Protein AF-A0A355A1X5-F1 (afdb_monomer_lite)

Structure (mmCIF, N/CA/C/O backbone):
data_AF-A0A355A1X5-F1
#
_entry.id   AF-A0A355A1X5-F1
#
loop_
_atom_site.group_PDB
_atom_site.id
_atom_site.type_symbol
_atom_site.label_atom_id
_atom_site.label_alt_id
_atom_site.label_comp_id
_atom_site.label_asym_id
_atom_site.label_entity_id
_atom_site.label_seq_id
_atom_site.pdbx_PDB_ins_code
_atom_site.Cartn_x
_atom_site.Cartn_y
_atom_site.Cartn_z
_atom_site.occupancy
_atom_site.B_iso_or_equiv
_atom_site.auth_seq_id
_atom_site.auth_comp_id
_atom_site.auth_asym_id
_atom_site.auth_atom_id
_atom_site.pdbx_PDB_model_num
ATOM 1 N N . MET A 1 1 ? 1.758 0.709 15.266 1.00 89.19 1 MET A N 1
ATOM 2 C CA . MET A 1 1 ? 2.453 0.679 13.965 1.00 89.19 1 MET A CA 1
ATOM 3 C C . MET A 1 1 ? 2.179 -0.648 13.275 1.00 89.19 1 MET A C 1
ATOM 5 O O . MET A 1 1 ? 1.952 -1.630 13.977 1.00 89.19 1 MET A O 1
ATOM 9 N N . VAL A 1 2 ? 2.170 -0.674 11.943 1.00 93.25 2 VAL A N 1
ATOM 10 C CA . VAL A 1 2 ? 2.176 -1.897 11.118 1.00 93.25 2 VAL A CA 1
ATOM 11 C C . VAL A 1 2 ? 3.196 -1.758 9.993 1.00 93.25 2 VAL A C 1
ATOM 13 O O . VAL A 1 2 ? 3.409 -0.643 9.511 1.00 93.25 2 VAL A O 1
ATOM 16 N N . LYS A 1 3 ? 3.795 -2.874 9.568 1.00 94.56 3 LYS A N 1
ATOM 17 C CA . LYS A 1 3 ? 4.742 -2.937 8.450 1.00 94.56 3 LYS A CA 1
ATOM 18 C C . LYS A 1 3 ? 4.285 -4.007 7.457 1.00 94.56 3 LYS A C 1
ATOM 20 O O . LYS A 1 3 ? 3.991 -5.133 7.847 1.00 94.56 3 LYS A O 1
ATOM 25 N N . VAL A 1 4 ? 4.182 -3.678 6.175 1.00 92.75 4 VAL A N 1
ATOM 26 C CA . VAL A 1 4 ? 3.731 -4.627 5.141 1.00 92.75 4 VAL A CA 1
ATOM 27 C C . VAL A 1 4 ? 4.667 -4.611 3.943 1.00 92.75 4 VAL A C 1
ATOM 29 O O . VAL A 1 4 ? 5.249 -3.575 3.628 1.00 92.75 4 VAL A O 1
ATOM 32 N N . MET A 1 5 ? 4.803 -5.759 3.281 1.00 90.69 5 MET A N 1
ATOM 33 C CA . MET A 1 5 ? 5.605 -5.920 2.067 1.00 90.69 5 MET A CA 1
ATOM 34 C C . MET A 1 5 ? 4.681 -6.118 0.866 1.00 90.69 5 MET A C 1
ATOM 36 O O . MET A 1 5 ? 3.923 -7.084 0.842 1.00 90.69 5 MET A O 1
ATOM 40 N N . ALA A 1 6 ? 4.748 -5.231 -0.124 1.00 89.50 6 ALA A N 1
ATOM 41 C CA . ALA A 1 6 ? 3.945 -5.287 -1.342 1.00 89.50 6 ALA A CA 1
ATOM 42 C C . ALA A 1 6 ? 4.829 -5.669 -2.546 1.00 89.50 6 ALA A C 1
ATOM 44 O O . ALA A 1 6 ? 5.783 -4.946 -2.852 1.00 89.50 6 ALA A O 1
ATOM 45 N N . PRO A 1 7 ? 4.559 -6.797 -3.228 1.00 86.56 7 PRO A N 1
ATOM 46 C CA . PRO A 1 7 ? 5.441 -7.312 -4.272 1.00 86.56 7 PRO A CA 1
ATOM 47 C C . PRO A 1 7 ? 5.399 -6.459 -5.544 1.00 86.56 7 PRO A C 1
ATOM 49 O O . PRO A 1 7 ? 4.402 -5.793 -5.837 1.00 86.56 7 PRO A O 1
ATOM 52 N N . ALA A 1 8 ? 6.475 -6.524 -6.327 1.00 84.88 8 ALA A N 1
ATOM 53 C CA . ALA A 1 8 ? 6.452 -6.120 -7.727 1.00 84.88 8 ALA A CA 1
ATOM 54 C C . ALA A 1 8 ? 5.501 -7.015 -8.522 1.00 84.88 8 ALA A C 1
ATOM 56 O O . ALA A 1 8 ? 5.329 -8.196 -8.221 1.00 84.88 8 ALA A O 1
ATOM 57 N N . THR A 1 9 ? 4.891 -6.457 -9.561 1.00 77.00 9 THR A N 1
ATOM 58 C CA . THR A 1 9 ? 3.999 -7.208 -10.452 1.00 77.00 9 THR A CA 1
ATOM 59 C C . THR A 1 9 ? 4.274 -6.835 -11.886 1.00 77.00 9 THR A C 1
ATOM 61 O O . THR A 1 9 ? 4.761 -5.748 -12.153 1.00 77.00 9 THR A O 1
ATOM 64 N N . SER A 1 10 ? 3.996 -7.724 -12.831 1.00 70.88 10 SER A N 1
ATOM 65 C CA . SER A 1 10 ? 4.143 -7.361 -14.230 1.00 70.88 10 SER A CA 1
ATOM 66 C C . SER A 1 10 ? 2.980 -7.860 -15.058 1.00 70.88 10 SER A C 1
ATOM 68 O O . SER A 1 10 ? 2.741 -9.061 -15.173 1.00 70.88 10 SER A O 1
ATOM 70 N N . ALA A 1 11 ? 2.278 -6.907 -15.654 1.00 61.97 11 ALA A N 1
ATOM 71 C CA . ALA A 1 11 ? 1.344 -7.128 -16.735 1.00 61.97 11 ALA A CA 1
ATOM 72 C C . ALA A 1 11 ? 2.100 -7.004 -18.068 1.00 61.97 11 ALA A C 1
ATOM 74 O O . ALA A 1 11 ? 2.778 -6.005 -18.304 1.00 61.97 11 ALA A O 1
ATOM 75 N N . ASN A 1 12 ? 1.941 -7.986 -18.963 1.00 53.88 12 ASN A N 1
ATOM 76 C CA . ASN A 1 12 ? 2.454 -7.986 -20.347 1.00 53.88 12 ASN A CA 1
ATOM 77 C C . ASN A 1 12 ? 3.933 -8.359 -20.582 1.00 53.88 12 ASN A C 1
ATOM 79 O O . ASN A 1 12 ? 4.537 -7.893 -21.550 1.00 53.88 12 ASN A O 1
ATOM 83 N N . LEU A 1 13 ? 4.523 -9.257 -19.791 1.00 49.44 13 LEU A N 1
ATOM 84 C CA . LEU A 1 13 ? 5.762 -9.925 -20.214 1.00 49.44 13 LEU A CA 1
ATOM 85 C C . LEU A 1 13 ? 5.395 -11.059 -21.176 1.00 49.44 13 LEU A C 1
ATOM 87 O O . LEU A 1 13 ? 4.651 -11.956 -20.799 1.00 49.44 13 LEU A O 1
ATOM 91 N N . GLY A 1 14 ? 5.874 -10.989 -22.424 1.00 50.50 14 GLY A N 1
ATOM 92 C CA . GLY A 1 14 ? 5.672 -12.009 -23.464 1.00 50.50 14 GLY A CA 1
ATOM 93 C C . GLY A 1 14 ? 6.207 -13.413 -23.091 1.00 50.50 14 GLY A C 1
ATOM 94 O O . GLY A 1 14 ? 6.305 -13.756 -21.920 1.00 50.50 14 GLY A O 1
ATOM 95 N N . PRO A 1 15 ? 6.606 -14.273 -24.049 1.00 41.50 15 PRO A N 1
ATOM 96 C CA . PRO A 1 15 ? 6.838 -15.711 -23.808 1.00 41.50 15 PRO A CA 1
ATOM 97 C C . PRO A 1 15 ? 8.018 -16.085 -22.872 1.00 41.50 15 PRO A C 1
ATOM 99 O O . PRO A 1 15 ? 8.346 -17.260 -22.756 1.00 41.50 15 PRO A O 1
ATOM 102 N N . GLY A 1 16 ? 8.665 -15.126 -22.200 1.00 44.31 16 GLY A N 1
ATOM 103 C CA . GLY A 1 16 ? 9.791 -15.329 -21.270 1.00 44.31 16 GLY A CA 1
ATOM 104 C C . GLY A 1 16 ? 9.405 -15.441 -19.786 1.00 44.31 16 GLY A C 1
ATOM 105 O O . GLY A 1 16 ? 10.248 -15.200 -18.923 1.00 44.31 16 GLY A O 1
ATOM 106 N N . PHE A 1 17 ? 8.143 -15.760 -19.493 1.00 47.88 17 PHE A N 1
ATOM 107 C CA . PHE A 1 17 ? 7.514 -15.655 -18.170 1.00 47.88 17 PHE A CA 1
ATOM 108 C C . PHE A 1 17 ? 8.227 -16.448 -17.050 1.00 47.88 17 PHE A C 1
ATOM 110 O O . PHE A 1 17 ? 8.338 -15.954 -15.930 1.00 47.88 17 PHE A O 1
ATOM 117 N N . ASP A 1 18 ? 8.826 -17.603 -17.359 1.00 41.38 18 ASP A N 1
ATOM 118 C CA . ASP A 1 18 ? 9.488 -18.451 -16.349 1.00 41.38 18 ASP A CA 1
ATOM 119 C C . ASP A 1 18 ? 10.917 -18.015 -15.973 1.00 41.38 18 ASP A C 1
ATOM 121 O O . ASP A 1 18 ? 11.444 -18.458 -14.955 1.00 41.38 18 ASP A O 1
ATOM 125 N N . PHE A 1 19 ? 11.561 -17.125 -16.740 1.00 31.91 19 PHE A N 1
ATOM 126 C CA . PHE A 1 19 ? 12.941 -16.696 -16.452 1.00 31.91 19 PHE A CA 1
ATOM 127 C C . PHE A 1 19 ? 13.037 -15.426 -15.585 1.00 31.91 19 PHE A C 1
ATOM 129 O O . PHE A 1 19 ? 14.040 -15.243 -14.899 1.00 31.91 19 PHE A O 1
ATOM 136 N N . LEU A 1 20 ? 12.010 -14.562 -15.574 1.00 44.84 20 LEU A N 1
ATOM 137 C CA . LEU A 1 20 ? 11.963 -13.332 -14.756 1.00 44.84 20 LEU A CA 1
ATOM 138 C C . LEU A 1 20 ? 11.182 -13.504 -13.443 1.00 44.84 20 LEU A C 1
ATOM 140 O O . LEU A 1 20 ? 11.490 -12.820 -12.468 1.00 44.84 20 LEU A O 1
ATOM 144 N N . GLY A 1 21 ? 10.233 -14.448 -13.379 1.00 43.50 21 GLY A N 1
ATOM 145 C CA . GLY A 1 21 ? 9.490 -14.775 -12.152 1.00 43.50 21 GLY A CA 1
ATOM 146 C C . GLY A 1 21 ? 10.349 -15.387 -11.035 1.00 43.50 21 GLY A C 1
ATOM 147 O O . GLY A 1 21 ? 9.944 -15.384 -9.879 1.00 43.50 21 GLY A O 1
ATOM 148 N N . LEU A 1 22 ? 11.554 -15.863 -11.367 1.00 41.56 22 LEU A N 1
ATOM 149 C CA . LEU A 1 22 ? 12.531 -16.421 -10.427 1.00 41.56 22 LEU A CA 1
ATOM 150 C C . LEU A 1 22 ? 13.537 -15.374 -9.897 1.00 41.56 22 LEU A C 1
ATOM 152 O O . LEU A 1 22 ? 14.329 -15.687 -9.013 1.00 41.56 22 LEU A O 1
ATOM 156 N N . ALA A 1 23 ? 13.554 -14.153 -10.453 1.00 42.03 23 ALA A N 1
ATOM 157 C CA . ALA A 1 23 ? 14.638 -13.188 -10.242 1.00 42.03 23 ALA A CA 1
ATOM 158 C C . ALA A 1 23 ? 14.340 -12.060 -9.238 1.00 42.03 23 ALA A C 1
ATOM 160 O O . ALA A 1 23 ? 15.246 -11.281 -8.956 1.00 42.03 23 ALA A O 1
ATOM 161 N N . LEU A 1 24 ? 13.124 -11.912 -8.702 1.00 52.28 24 LEU A N 1
ATOM 162 C CA . LEU A 1 24 ? 12.772 -10.722 -7.918 1.00 52.28 24 LEU A CA 1
ATOM 163 C C . LEU A 1 24 ? 11.818 -11.050 -6.759 1.00 52.28 24 LEU A C 1
ATOM 165 O O . LEU A 1 24 ? 10.621 -10.790 -6.836 1.00 52.28 24 LEU A O 1
ATOM 169 N N . GLU A 1 25 ? 12.361 -11.515 -5.634 1.00 66.94 25 GLU A N 1
ATOM 170 C CA . GLU A 1 25 ? 11.793 -11.255 -4.297 1.00 66.94 25 GLU A CA 1
ATOM 171 C C . GLU A 1 25 ? 11.844 -9.734 -4.002 1.00 66.94 25 GLU A C 1
ATOM 173 O O . GLU A 1 25 ? 12.483 -9.275 -3.057 1.00 66.94 25 GLU A O 1
ATOM 178 N N . LEU A 1 26 ? 11.240 -8.922 -4.876 1.00 80.56 26 LEU A N 1
ATOM 179 C CA . LEU A 1 26 ? 11.310 -7.467 -4.860 1.00 80.56 26 LEU A CA 1
ATOM 180 C C . LEU A 1 26 ? 10.004 -6.907 -4.316 1.00 80.56 26 LEU A C 1
ATOM 182 O O . LEU A 1 26 ? 8.935 -7.095 -4.899 1.00 80.56 26 LEU A O 1
ATOM 186 N N . PHE A 1 27 ? 10.111 -6.193 -3.204 1.00 86.50 27 PHE A N 1
ATOM 187 C CA . PHE A 1 27 ? 8.972 -5.651 -2.486 1.00 86.50 27 PHE A CA 1
ATOM 188 C C . PHE A 1 27 ? 9.197 -4.174 -2.209 1.00 86.50 27 PHE A C 1
ATOM 190 O O . PHE A 1 27 ? 10.292 -3.777 -1.816 1.00 86.50 27 PHE A O 1
ATOM 197 N N . ASN A 1 28 ? 8.143 -3.378 -2.340 1.00 90.88 28 ASN A N 1
ATOM 198 C CA . ASN A 1 28 ? 8.085 -2.127 -1.604 1.00 90.88 28 ASN A CA 1
ATOM 199 C C . ASN A 1 28 ? 7.609 -2.429 -0.188 1.00 90.88 28 ASN A C 1
ATOM 201 O O . ASN A 1 28 ? 6.789 -3.324 0.038 1.00 90.88 28 ASN A O 1
ATOM 205 N N . ILE A 1 29 ? 8.112 -1.670 0.769 1.00 93.56 29 ILE A N 1
ATOM 206 C CA . ILE A 1 29 ? 7.746 -1.818 2.168 1.00 93.56 29 ILE A CA 1
ATOM 207 C C . ILE A 1 29 ? 7.004 -0.566 2.600 1.00 93.56 29 ILE A C 1
ATOM 209 O O . ILE A 1 29 ? 7.481 0.550 2.409 1.00 93.56 29 ILE A O 1
ATOM 213 N N . VAL A 1 30 ? 5.838 -0.762 3.211 1.00 95.25 30 VAL A N 1
ATOM 214 C CA . VAL A 1 30 ? 5.018 0.320 3.752 1.00 95.25 30 VAL A CA 1
ATOM 215 C C . VAL A 1 30 ? 4.927 0.150 5.258 1.00 95.25 30 VAL A C 1
ATOM 217 O O . VAL A 1 30 ? 4.366 -0.829 5.756 1.00 95.25 30 VAL A O 1
ATOM 220 N N . THR A 1 31 ? 5.456 1.124 5.990 1.00 96.81 31 THR A N 1
ATOM 221 C CA . THR A 1 31 ? 5.239 1.249 7.432 1.00 96.81 31 THR A CA 1
ATOM 222 C C . THR A 1 31 ? 4.214 2.342 7.683 1.00 96.81 31 THR A C 1
ATOM 224 O O . THR A 1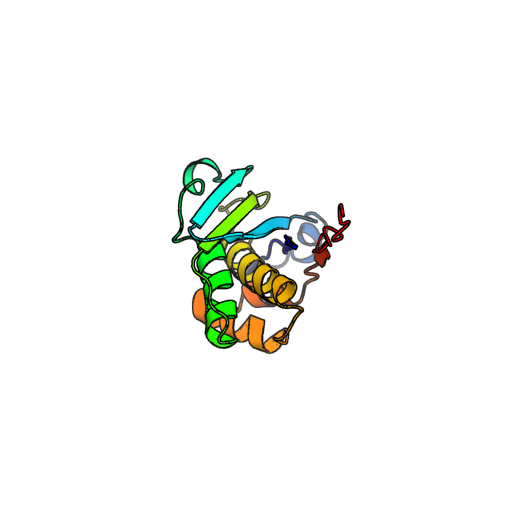 31 ? 4.363 3.451 7.176 1.00 96.81 31 THR A O 1
ATOM 227 N N . PHE A 1 32 ? 3.184 2.042 8.472 1.00 96.38 32 PHE A N 1
ATOM 228 C CA . PHE A 1 32 ? 2.083 2.961 8.745 1.00 96.38 32 PHE A CA 1
ATOM 229 C C . PHE A 1 32 ? 1.738 3.022 10.235 1.00 96.38 32 PHE A C 1
ATOM 231 O O . PHE A 1 32 ? 1.633 2.004 10.932 1.00 96.38 32 PHE A O 1
ATOM 238 N N . THR A 1 33 ? 1.518 4.243 10.718 1.00 96.25 33 THR A N 1
ATOM 239 C CA . THR A 1 33 ? 0.913 4.532 12.023 1.00 96.25 33 THR A CA 1
ATOM 240 C C . THR A 1 33 ? -0.028 5.732 11.882 1.00 96.25 33 THR A C 1
ATOM 242 O O . THR A 1 33 ? 0.416 6.751 11.356 1.00 96.25 33 THR A O 1
ATOM 245 N N . PRO A 1 34 ? -1.293 5.660 12.340 1.00 96.12 34 PRO A N 1
ATOM 246 C CA . PRO A 1 34 ? -2.182 6.821 12.336 1.00 96.12 34 PRO A CA 1
ATOM 247 C C . PRO A 1 34 ? -1.625 7.995 13.140 1.00 96.12 34 PRO A C 1
ATOM 249 O O . PRO A 1 34 ? -0.962 7.794 1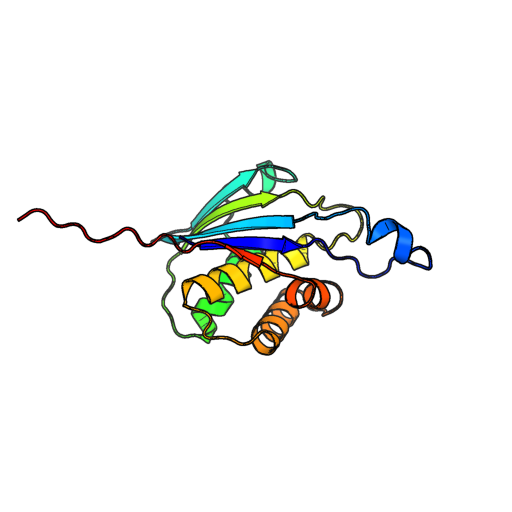4.160 1.00 96.12 34 PRO A O 1
ATOM 252 N N . ALA A 1 35 ? -1.930 9.204 12.684 1.00 96.06 35 ALA A N 1
ATOM 253 C CA . ALA A 1 35 ? -1.543 10.464 13.305 1.00 96.06 35 ALA A CA 1
ATOM 254 C C . ALA A 1 35 ? -2.593 11.549 12.997 1.00 96.06 35 ALA A C 1
ATOM 256 O O . ALA A 1 35 ? -3.573 11.290 12.295 1.00 96.06 35 ALA A O 1
ATOM 257 N N . ASP A 1 36 ? -2.383 12.759 13.515 1.00 94.31 36 ASP A N 1
ATOM 258 C CA . ASP A 1 36 ? -3.288 13.896 13.295 1.00 94.31 36 ASP A CA 1
ATOM 259 C C . ASP A 1 36 ? -3.078 14.608 11.946 1.00 94.31 36 ASP A C 1
ATOM 261 O O . ASP A 1 36 ? -3.938 15.376 11.527 1.00 94.31 36 ASP A O 1
ATOM 265 N N . ASP A 1 37 ? -1.967 14.336 11.255 1.00 94.19 37 ASP A N 1
ATOM 266 C CA . ASP A 1 37 ? -1.668 14.831 9.905 1.00 94.19 37 ASP A CA 1
ATOM 267 C C . ASP A 1 37 ? -0.772 13.826 9.154 1.00 94.19 37 ASP A C 1
ATOM 269 O O . ASP A 1 37 ? -0.253 12.862 9.732 1.00 94.19 37 ASP A O 1
ATOM 273 N N . TRP A 1 38 ? -0.596 14.027 7.851 1.00 95.94 38 TRP A N 1
ATOM 274 C CA . TRP A 1 38 ? 0.266 13.212 7.006 1.00 95.94 38 TRP A CA 1
ATOM 275 C C . TRP A 1 38 ? 1.735 13.601 7.147 1.00 95.94 38 TRP A C 1
ATOM 277 O O . TRP A 1 38 ? 2.136 14.732 6.886 1.00 95.94 38 TRP A O 1
ATOM 287 N N . THR A 1 39 ? 2.568 12.622 7.484 1.00 96.88 39 THR A N 1
ATOM 288 C CA . THR A 1 39 ? 4.025 12.728 7.387 1.00 96.88 39 THR A CA 1
ATOM 289 C C . THR A 1 39 ? 4.523 11.556 6.566 1.00 96.88 39 THR A C 1
ATOM 291 O O . THR A 1 39 ? 4.437 10.411 7.005 1.00 96.88 39 THR A O 1
ATOM 294 N N . VAL A 1 40 ? 5.043 11.839 5.374 1.00 97.00 40 VAL A N 1
ATOM 295 C CA . VAL A 1 40 ? 5.553 10.809 4.468 1.00 97.00 40 VAL A CA 1
ATOM 296 C C . VAL A 1 40 ? 7.060 10.931 4.328 1.00 97.00 40 VAL A C 1
ATOM 298 O O . VAL A 1 40 ? 7.581 11.985 3.962 1.00 97.00 40 VAL A O 1
ATOM 301 N N . THR A 1 41 ? 7.752 9.828 4.589 1.00 97.25 41 THR A N 1
ATOM 302 C CA . THR A 1 41 ? 9.184 9.659 4.334 1.00 97.25 41 THR A CA 1
ATOM 303 C C . THR A 1 41 ? 9.385 8.502 3.370 1.00 97.25 41 THR A C 1
ATOM 305 O O . THR A 1 41 ? 8.569 7.580 3.321 1.00 97.25 41 THR A O 1
ATOM 308 N N . ALA A 1 42 ? 10.454 8.557 2.587 1.00 96.00 42 ALA A N 1
ATOM 309 C CA . ALA A 1 42 ? 10.756 7.528 1.612 1.00 96.00 42 ALA A CA 1
ATOM 310 C C . ALA A 1 42 ? 12.266 7.325 1.485 1.00 96.00 42 ALA A C 1
ATOM 312 O O . ALA A 1 42 ? 13.036 8.275 1.639 1.00 96.00 42 ALA A O 1
ATOM 313 N N . GLU A 1 43 ? 12.660 6.102 1.160 1.00 95.56 43 GLU A N 1
ATOM 314 C CA . GLU A 1 43 ? 13.999 5.725 0.718 1.00 95.56 43 GLU A CA 1
ATOM 315 C C . GLU A 1 43 ? 13.921 4.786 -0.493 1.00 95.56 43 GLU A C 1
ATOM 317 O O . GLU A 1 43 ? 12.865 4.233 -0.812 1.00 95.56 43 GLU A O 1
ATOM 322 N N . GLY A 1 44 ? 15.038 4.636 -1.203 1.00 92.62 44 GLY A N 1
ATOM 323 C CA . GLY A 1 44 ? 15.089 3.874 -2.448 1.00 92.62 44 GLY A CA 1
ATOM 324 C C . GLY A 1 44 ? 14.576 4.665 -3.656 1.00 92.62 44 GLY A C 1
ATOM 325 O O . GLY A 1 44 ? 14.801 5.873 -3.770 1.00 92.62 44 GLY A O 1
ATOM 326 N N . TYR A 1 45 ? 13.937 3.979 -4.602 1.00 90.19 45 TYR A N 1
ATOM 327 C CA . TYR A 1 45 ? 13.543 4.567 -5.883 1.00 90.19 45 TYR A CA 1
ATOM 328 C C . TYR A 1 45 ? 12.480 5.664 -5.718 1.00 90.19 45 TYR A C 1
ATOM 330 O O . TYR A 1 45 ? 11.410 5.446 -5.147 1.00 90.19 45 TYR A O 1
ATOM 338 N N . GLY A 1 46 ? 12.778 6.847 -6.266 1.00 88.62 46 GLY A N 1
ATOM 339 C CA . GLY A 1 46 ? 11.868 7.994 -6.301 1.00 88.62 46 GLY A CA 1
ATOM 340 C C . GLY A 1 46 ? 11.682 8.707 -4.960 1.00 88.62 46 GLY A C 1
ATOM 341 O O . GLY A 1 46 ? 10.813 9.572 -4.858 1.00 88.62 46 GLY A O 1
ATOM 342 N N . ALA A 1 47 ? 12.474 8.376 -3.935 1.00 91.12 47 ALA A N 1
ATOM 343 C CA . ALA A 1 47 ? 12.331 8.901 -2.578 1.00 91.12 47 ALA A CA 1
ATOM 344 C C . ALA A 1 47 ? 12.239 10.436 -2.517 1.00 91.12 47 ALA A C 1
ATOM 346 O O . ALA A 1 47 ? 11.366 10.988 -1.842 1.00 91.12 47 ALA A O 1
ATOM 347 N N . GLU A 1 48 ? 13.079 11.128 -3.286 1.00 90.38 48 GLU A N 1
ATOM 348 C CA . GLU A 1 48 ? 13.136 12.589 -3.362 1.00 90.38 48 GLU A CA 1
ATOM 349 C C . GLU A 1 48 ? 11.850 13.230 -3.902 1.00 90.38 48 GLU A C 1
ATOM 351 O O . GLU A 1 48 ? 11.575 14.395 -3.621 1.00 90.38 48 GLU A O 1
ATOM 356 N N . LYS A 1 49 ? 11.047 12.473 -4.659 1.00 88.25 49 LYS A N 1
ATOM 357 C CA . LYS A 1 49 ? 9.771 12.929 -5.232 1.00 88.25 49 LYS A CA 1
ATOM 358 C C . LYS A 1 49 ? 8.566 12.572 -4.367 1.00 88.25 49 LYS A C 1
ATOM 360 O O . LYS A 1 49 ? 7.481 13.106 -4.599 1.00 88.25 49 LYS A O 1
ATOM 365 N N . LEU A 1 50 ? 8.733 11.639 -3.430 1.00 89.56 50 LEU A N 1
ATOM 366 C CA . LEU A 1 50 ? 7.658 11.096 -2.598 1.00 89.56 50 LEU A CA 1
ATOM 367 C C . LEU A 1 50 ? 7.639 11.721 -1.201 1.00 89.56 50 LEU A C 1
ATOM 369 O O . LEU A 1 50 ? 6.565 11.919 -0.634 1.00 89.56 50 LEU A O 1
ATOM 373 N N . ALA A 1 51 ? 8.809 12.044 -0.645 1.00 87.56 51 ALA A N 1
ATOM 374 C CA . ALA A 1 51 ? 8.915 12.609 0.695 1.00 87.56 51 ALA A CA 1
ATOM 375 C C . ALA A 1 51 ? 8.098 13.911 0.835 1.00 87.56 51 ALA A C 1
ATOM 377 O O . ALA A 1 51 ? 8.162 14.806 -0.007 1.00 87.56 51 ALA A O 1
ATOM 378 N N . GLY A 1 52 ? 7.315 14.009 1.913 1.00 86.94 52 GLY A N 1
ATOM 379 C CA . GLY A 1 52 ? 6.469 15.168 2.218 1.00 86.94 52 GLY A CA 1
ATOM 380 C C . GLY A 1 52 ? 5.165 15.277 1.416 1.00 86.94 52 GLY A C 1
ATOM 381 O O . GLY A 1 52 ? 4.395 16.209 1.649 1.00 86.94 52 GLY A O 1
ATOM 382 N N . ARG A 1 53 ? 4.875 14.346 0.498 1.00 89.50 53 ARG A N 1
ATOM 383 C CA . ARG A 1 53 ? 3.614 14.332 -0.257 1.00 89.50 53 ARG A CA 1
ATOM 384 C C . ARG A 1 53 ? 2.544 13.495 0.427 1.00 89.50 53 ARG A C 1
ATOM 386 O O . ARG A 1 53 ? 2.809 12.384 0.861 1.00 89.50 53 ARG A O 1
ATOM 393 N N . LYS A 1 54 ? 1.313 14.007 0.440 1.00 87.88 54 LYS A N 1
ATOM 394 C CA . LYS A 1 54 ? 0.133 13.323 1.002 1.00 87.88 54 LYS A CA 1
ATOM 395 C C . LYS A 1 54 ? -0.841 12.781 -0.044 1.00 87.88 54 LYS A C 1
ATOM 397 O O . LYS A 1 54 ? -1.725 12.007 0.280 1.00 87.88 54 LYS A O 1
ATOM 402 N N . ASP A 1 55 ? -0.676 13.169 -1.303 1.00 91.12 55 ASP A N 1
ATOM 403 C CA . ASP A 1 55 ? -1.523 12.778 -2.434 1.00 91.12 55 ASP A CA 1
ATOM 404 C C . ASP A 1 55 ? -1.065 11.468 -3.107 1.00 91.12 55 ASP A C 1
ATOM 406 O O . ASP A 1 55 ? -1.471 11.152 -4.226 1.00 91.12 55 ASP A O 1
ATOM 410 N N . LEU A 1 56 ? -0.209 10.697 -2.432 1.00 95.12 56 LEU A N 1
ATOM 411 C CA . LEU A 1 56 ? 0.340 9.445 -2.942 1.00 95.12 56 LEU A CA 1
ATOM 412 C C . LEU A 1 56 ? -0.703 8.324 -2.942 1.00 95.12 56 LEU A C 1
ATOM 414 O O . LEU A 1 56 ? -1.540 8.229 -2.047 1.00 95.12 56 LEU A O 1
ATOM 418 N N . LEU A 1 57 ? -0.579 7.400 -3.894 1.00 95.81 57 LEU A N 1
ATOM 419 C CA . LEU A 1 57 ? -1.460 6.235 -4.027 1.00 95.81 57 LEU A CA 1
ATOM 420 C C . LEU A 1 57 ? -1.509 5.352 -2.769 1.00 95.81 57 LEU A C 1
ATOM 422 O O . LEU A 1 57 ? -2.558 4.816 -2.425 1.00 95.81 57 LEU A O 1
ATOM 426 N N . VAL A 1 58 ? -0.393 5.248 -2.042 1.00 96.62 58 VAL A N 1
ATOM 427 C CA . VAL A 1 58 ? -0.343 4.554 -0.747 1.00 96.62 58 VAL A CA 1
ATOM 428 C C . VAL A 1 58 ? -1.228 5.235 0.305 1.00 96.62 58 VAL A C 1
ATOM 430 O O . VAL A 1 58 ? -1.953 4.551 1.024 1.00 96.62 58 VAL A O 1
ATOM 433 N N . CYS A 1 59 ? -1.236 6.572 0.362 1.00 97.12 59 CYS A N 1
ATOM 434 C CA . CYS A 1 59 ? -2.100 7.342 1.259 1.00 97.12 59 CYS A CA 1
ATOM 435 C C . CYS A 1 59 ? -3.569 7.171 0.862 1.00 97.12 59 CYS A C 1
ATOM 437 O O . CYS A 1 59 ? -4.392 6.876 1.723 1.00 97.12 59 CYS A O 1
ATOM 439 N N . GLN A 1 60 ? -3.877 7.228 -0.437 1.00 97.31 60 GLN A N 1
ATOM 440 C CA . GLN A 1 60 ? -5.233 6.991 -0.948 1.00 97.31 60 GLN A CA 1
ATOM 441 C C . GLN A 1 60 ? -5.746 5.586 -0.592 1.00 97.31 60 GLN A C 1
ATOM 443 O O . GLN A 1 60 ? -6.885 5.436 -0.153 1.00 97.31 60 GLN A O 1
ATOM 448 N N . GLY A 1 61 ? -4.905 4.551 -0.715 1.00 97.38 61 GLY A N 1
ATOM 449 C CA . GLY A 1 61 ? -5.242 3.192 -0.284 1.00 97.38 61 GLY A CA 1
ATOM 450 C C . GLY A 1 61 ? -5.535 3.108 1.219 1.00 97.38 61 GLY A C 1
ATOM 451 O O . GLY A 1 61 ? -6.521 2.493 1.629 1.00 97.38 61 GLY A O 1
ATOM 452 N N . ILE A 1 62 ? -4.730 3.778 2.049 1.00 97.81 62 ILE A N 1
ATOM 453 C CA . ILE A 1 62 ? -4.969 3.847 3.498 1.00 97.81 62 ILE A CA 1
ATOM 454 C C . ILE A 1 62 ? -6.316 4.525 3.787 1.00 97.81 62 ILE A C 1
ATOM 456 O O . ILE A 1 62 ? -7.164 3.948 4.472 1.00 97.81 62 ILE A O 1
ATOM 460 N N . GLU A 1 63 ? -6.538 5.719 3.237 1.00 97.75 63 GLU A N 1
ATOM 461 C CA . GLU A 1 63 ? -7.771 6.496 3.418 1.00 97.75 63 GLU A CA 1
ATOM 462 C C . GLU A 1 63 ? -9.005 5.709 2.979 1.00 97.75 63 GLU A C 1
ATOM 464 O O . GLU A 1 63 ? -10.019 5.700 3.683 1.00 97.75 63 GLU A O 1
ATOM 469 N N . LYS A 1 64 ? -8.910 4.986 1.858 1.00 98.00 64 LYS A N 1
ATOM 470 C CA . LYS A 1 64 ? -10.015 4.189 1.324 1.00 98.00 64 LYS A CA 1
ATOM 471 C C . LYS A 1 64 ? -10.473 3.119 2.313 1.00 98.00 64 LYS A C 1
ATOM 473 O O . LYS A 1 64 ? -11.676 2.982 2.529 1.00 98.00 64 LYS A O 1
ATOM 478 N N . VAL A 1 65 ? -9.551 2.400 2.959 1.00 98.12 65 VAL A N 1
ATOM 479 C CA . VAL A 1 65 ? -9.907 1.373 3.957 1.00 98.12 65 VAL A CA 1
ATOM 480 C C . VAL A 1 65 ? -10.554 1.988 5.198 1.00 98.12 65 VAL A C 1
ATOM 482 O O . VAL A 1 65 ? -11.566 1.472 5.679 1.00 98.12 65 VAL A O 1
ATOM 485 N N . PHE A 1 66 ? -10.016 3.094 5.716 1.00 98.00 66 PHE A N 1
ATOM 486 C CA . PHE A 1 66 ? -10.626 3.786 6.858 1.00 98.00 66 PHE A CA 1
ATOM 487 C C . PHE A 1 66 ? -12.030 4.305 6.518 1.00 98.00 66 PHE A C 1
ATOM 489 O O . PHE A 1 66 ? -12.966 4.102 7.294 1.00 98.00 66 PHE A O 1
ATOM 496 N N . SER A 1 67 ? -12.203 4.861 5.316 1.00 97.69 67 SER A N 1
ATOM 497 C CA . SER A 1 67 ? -13.491 5.332 4.807 1.00 97.69 67 SER A CA 1
ATOM 498 C C . SER A 1 67 ? -14.540 4.214 4.745 1.00 97.69 67 SER A C 1
ATOM 500 O O . SER A 1 67 ? -15.598 4.338 5.364 1.00 97.69 67 SER A O 1
ATOM 502 N N . VAL A 1 68 ? -14.250 3.086 4.081 1.00 97.94 68 VAL A N 1
ATOM 503 C CA . VAL A 1 68 ? -15.238 1.995 3.918 1.00 97.94 68 VAL A CA 1
ATOM 504 C C . VAL A 1 68 ? -15.527 1.234 5.213 1.00 97.94 68 VAL A C 1
ATOM 506 O O . VAL A 1 68 ? -16.580 0.615 5.341 1.00 97.94 68 VAL A O 1
ATOM 509 N N . THR A 1 69 ? -14.617 1.283 6.189 1.00 97.62 69 THR A N 1
ATOM 510 C CA . THR A 1 69 ? -14.828 0.691 7.521 1.00 97.62 69 THR A CA 1
ATOM 511 C C . THR A 1 69 ? -15.485 1.659 8.510 1.00 97.62 69 THR A C 1
ATOM 513 O O . THR A 1 69 ? -15.749 1.271 9.651 1.00 97.62 69 THR A O 1
ATOM 516 N N . GLY A 1 70 ? -15.752 2.906 8.102 1.00 96.81 70 GLY A N 1
ATOM 517 C CA . GLY A 1 70 ? -16.344 3.939 8.955 1.00 96.81 70 GLY A CA 1
ATOM 518 C C . GLY A 1 70 ? -15.453 4.342 10.134 1.00 96.81 70 GLY A C 1
ATOM 519 O O . GLY A 1 70 ? -15.959 4.785 11.167 1.00 96.81 70 GLY A O 1
ATOM 520 N N . ARG A 1 71 ? -14.134 4.144 10.025 1.00 95.12 71 ARG A N 1
ATOM 521 C CA . ARG A 1 71 ? -13.163 4.497 11.067 1.00 95.12 71 ARG A CA 1
ATOM 522 C C . ARG A 1 71 ? -12.577 5.882 10.775 1.00 95.12 71 ARG A C 1
ATOM 524 O O . ARG A 1 71 ? -12.225 6.149 9.629 1.00 95.12 71 ARG A O 1
ATOM 531 N N . PRO A 1 72 ? -12.448 6.763 11.782 1.00 94.81 72 PRO A N 1
ATOM 532 C CA . PRO A 1 72 ? -11.861 8.079 11.568 1.00 94.81 72 PRO A CA 1
ATOM 533 C C . PRO A 1 72 ? -10.365 7.964 11.253 1.00 94.81 72 PRO A C 1
ATOM 535 O O . PRO A 1 72 ? -9.666 7.132 11.836 1.00 94.81 72 PRO A O 1
ATOM 538 N N . LEU A 1 73 ? -9.883 8.827 10.362 1.00 96.38 73 LEU A N 1
ATOM 539 C CA . LEU A 1 73 ? -8.470 8.997 10.038 1.00 96.38 73 LEU A CA 1
ATOM 540 C C . LEU A 1 73 ? -8.220 10.473 9.719 1.00 96.38 73 LEU A C 1
ATOM 542 O O . LEU A 1 73 ? -8.831 11.005 8.797 1.00 96.38 73 LEU A O 1
ATOM 546 N N . ASN A 1 74 ? -7.335 11.115 10.480 1.00 94.38 74 ASN A N 1
ATOM 547 C CA . ASN A 1 74 ? -6.917 12.499 10.233 1.00 94.38 74 ASN A CA 1
ATOM 548 C C . ASN A 1 74 ? -5.651 12.554 9.362 1.00 94.38 74 ASN A C 1
ATOM 550 O O . ASN A 1 74 ? -5.492 13.452 8.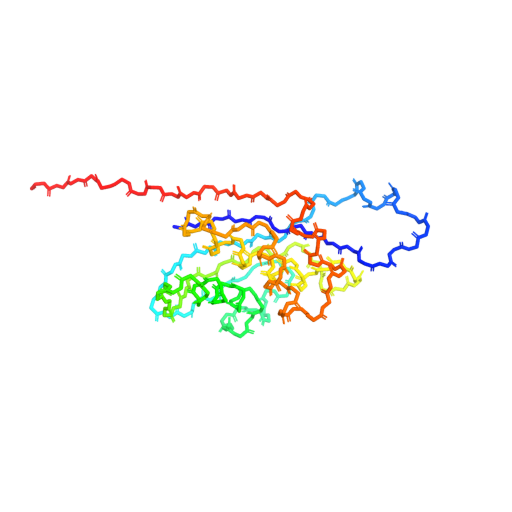542 1.00 94.38 74 ASN A O 1
ATOM 554 N N . GLY A 1 75 ? -4.776 11.560 9.512 1.00 94.81 75 GLY A N 1
ATOM 555 C CA . GLY A 1 75 ? -3.565 11.389 8.729 1.00 94.81 75 GLY A CA 1
ATOM 556 C C . GLY A 1 75 ? -2.752 10.197 9.225 1.00 94.81 75 GLY A C 1
ATOM 557 O O . GLY A 1 75 ? -3.246 9.317 9.941 1.00 94.81 75 GLY A O 1
ATOM 558 N N . GLY A 1 76 ? -1.479 10.162 8.853 1.00 96.19 76 GLY A N 1
ATOM 559 C CA . GLY A 1 76 ? -0.593 9.073 9.221 1.00 96.19 76 GLY A CA 1
ATOM 560 C C . GLY A 1 76 ? 0.875 9.376 8.999 1.00 96.19 76 GLY A C 1
ATOM 561 O O . GLY A 1 76 ? 1.255 10.088 8.070 1.00 96.19 76 GLY A O 1
ATOM 562 N N . VAL A 1 77 ? 1.705 8.760 9.835 1.00 97.38 77 VAL A N 1
ATOM 563 C CA . VAL A 1 77 ? 3.135 8.626 9.576 1.00 97.38 77 VAL A CA 1
ATOM 564 C C . VAL A 1 77 ? 3.327 7.421 8.665 1.00 97.38 77 VAL A C 1
ATOM 566 O O . VAL A 1 77 ? 3.045 6.284 9.064 1.00 97.38 77 VAL A O 1
ATOM 569 N N . VAL A 1 78 ? 3.787 7.682 7.444 1.00 97.62 78 VAL A N 1
ATOM 570 C CA . VAL A 1 78 ? 4.090 6.674 6.428 1.00 97.62 78 VAL A CA 1
ATOM 571 C C . VAL A 1 78 ? 5.580 6.706 6.124 1.00 97.62 78 VAL A C 1
ATOM 573 O O . VAL A 1 78 ? 6.148 7.757 5.819 1.00 97.62 78 VAL A O 1
ATOM 576 N N . HIS A 1 79 ? 6.210 5.541 6.191 1.00 97.38 79 HIS A N 1
ATOM 577 C CA . HIS A 1 79 ? 7.572 5.345 5.713 1.00 97.38 79 HIS A CA 1
ATOM 578 C C . HIS A 1 79 ? 7.570 4.310 4.591 1.00 97.38 79 HIS A C 1
ATOM 580 O O . HIS A 1 79 ? 7.005 3.224 4.756 1.00 97.38 79 HIS A O 1
ATOM 586 N N . LEU A 1 80 ? 8.159 4.685 3.457 1.00 96.31 80 LEU A N 1
ATOM 587 C CA . LEU A 1 80 ? 8.232 3.884 2.240 1.00 96.31 80 LEU A CA 1
ATOM 588 C C . LEU A 1 80 ? 9.676 3.451 1.987 1.00 96.31 80 LEU A C 1
ATOM 590 O O . LEU A 1 80 ? 10.538 4.302 1.784 1.00 96.31 80 LEU A O 1
ATOM 594 N N . GLU A 1 81 ? 9.926 2.148 1.935 1.00 94.88 81 GLU A N 1
ATOM 595 C CA . GLU A 1 81 ? 11.191 1.605 1.424 1.00 94.88 81 GLU A CA 1
ATOM 596 C C . GLU A 1 81 ? 10.897 1.066 0.017 1.00 94.88 81 GLU A C 1
ATOM 598 O O . GLU A 1 81 ? 10.304 -0.007 -0.141 1.00 94.88 81 GLU A O 1
ATOM 603 N N . ASN A 1 82 ? 11.221 1.850 -1.016 1.00 91.56 82 ASN A N 1
ATOM 604 C CA . ASN A 1 82 ? 10.859 1.540 -2.398 1.00 91.56 82 ASN A CA 1
ATOM 605 C C . ASN A 1 82 ? 12.006 0.849 -3.131 1.00 91.56 82 ASN A C 1
ATOM 607 O O . ASN A 1 82 ? 12.966 1.487 -3.569 1.00 91.56 82 ASN A O 1
ATOM 611 N N . LEU A 1 83 ? 11.878 -0.460 -3.323 1.00 87.75 83 LEU A N 1
ATOM 612 C CA . LEU A 1 83 ? 12.855 -1.259 -4.059 1.00 87.75 83 LEU A CA 1
ATOM 613 C C . LEU A 1 83 ? 12.445 -1.479 -5.522 1.00 87.75 83 LEU A C 1
ATOM 615 O O . LEU A 1 83 ? 13.282 -1.861 -6.335 1.00 87.75 83 LEU A O 1
ATOM 619 N N . ILE A 1 84 ? 11.187 -1.205 -5.878 1.00 86.12 84 ILE A N 1
ATOM 620 C CA . ILE A 1 84 ? 10.643 -1.407 -7.225 1.00 86.12 84 ILE A CA 1
ATOM 621 C C . ILE A 1 84 ? 10.848 -0.144 -8.078 1.00 86.12 84 ILE A C 1
ATOM 623 O O . ILE A 1 84 ? 10.261 0.897 -7.767 1.00 86.12 84 ILE A O 1
ATOM 627 N N . PRO A 1 85 ? 11.617 -0.208 -9.183 1.00 82.44 85 PRO A N 1
ATOM 628 C CA . PRO A 1 85 ? 11.760 0.919 -10.099 1.00 82.44 85 PRO A CA 1
ATOM 629 C C . PRO A 1 85 ? 10.419 1.325 -10.730 1.00 82.44 85 PRO A C 1
ATOM 631 O O . PRO A 1 85 ? 9.607 0.477 -11.096 1.00 82.44 85 PRO A O 1
ATOM 634 N N . GLU A 1 86 ? 10.207 2.627 -10.943 1.00 72.88 86 GLU A N 1
ATOM 635 C CA . GLU A 1 86 ? 9.012 3.142 -11.644 1.00 72.88 86 GLU A CA 1
ATOM 636 C C . GLU A 1 86 ? 8.998 2.801 -13.149 1.00 72.88 86 GLU A C 1
ATOM 638 O O . GLU A 1 86 ? 7.969 2.904 -13.815 1.00 72.88 86 GLU A O 1
ATOM 643 N N . VAL A 1 87 ? 10.135 2.376 -13.700 1.00 66.69 87 VAL A N 1
ATOM 644 C CA . VAL A 1 87 ? 10.310 2.049 -15.119 1.00 66.69 87 VAL A CA 1
ATOM 645 C C . VAL A 1 87 ? 10.117 0.554 -15.385 1.00 66.69 87 VAL A C 1
ATOM 647 O O . VAL A 1 87 ? 10.646 -0.287 -14.667 1.00 66.69 87 VAL A O 1
ATOM 650 N N . GLY A 1 88 ? 9.415 0.222 -16.475 1.00 62.22 88 GLY A N 1
ATOM 651 C CA . GLY A 1 88 ? 9.432 -1.131 -17.051 1.00 62.22 88 GLY A CA 1
ATOM 652 C C . GLY A 1 88 ? 8.240 -2.037 -16.733 1.00 62.22 88 GLY A C 1
AT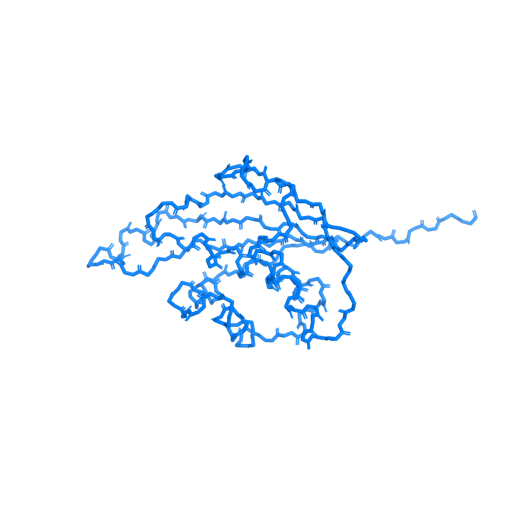OM 653 O O . GLY A 1 88 ? 8.377 -3.248 -16.845 1.00 62.22 88 GLY A O 1
ATOM 654 N N . GLY A 1 89 ? 7.078 -1.494 -16.350 1.00 72.88 89 GLY A N 1
ATOM 655 C CA . GLY A 1 89 ? 5.872 -2.317 -16.162 1.00 72.88 89 GLY A CA 1
ATOM 656 C C . GLY A 1 89 ? 5.966 -3.290 -14.981 1.00 72.88 89 GLY A C 1
ATOM 657 O O . GLY A 1 89 ? 5.318 -4.330 -15.005 1.00 72.88 89 GLY A O 1
ATOM 658 N N . LEU A 1 90 ? 6.772 -2.948 -13.965 1.00 74.75 90 LEU A N 1
ATOM 659 C CA . LEU A 1 90 ? 6.974 -3.715 -12.725 1.00 74.75 90 LEU A CA 1
ATOM 660 C C . LEU A 1 90 ? 5.955 -3.375 -11.618 1.00 74.75 90 LEU A C 1
ATOM 662 O O . LEU A 1 90 ? 6.137 -3.733 -10.453 1.00 74.75 90 LEU A O 1
ATOM 666 N N . GLY A 1 91 ? 4.863 -2.694 -11.980 1.00 84.75 91 GLY A N 1
ATOM 667 C CA . GLY A 1 91 ? 3.698 -2.554 -11.109 1.00 84.75 91 GLY A CA 1
ATOM 668 C C . GLY A 1 91 ? 3.952 -1.757 -9.827 1.00 84.75 91 GLY A C 1
ATOM 669 O O . GLY A 1 91 ? 3.293 -2.014 -8.826 1.00 84.75 91 GLY A O 1
ATOM 670 N N . SER A 1 92 ? 4.881 -0.791 -9.837 1.00 88.38 92 SER A N 1
ATOM 671 C CA . SER A 1 92 ? 5.188 0.046 -8.661 1.00 88.38 92 SER A CA 1
ATOM 672 C C . SER A 1 92 ? 3.952 0.809 -8.142 1.00 88.38 92 SER A C 1
ATOM 674 O O . SER A 1 92 ? 3.714 0.848 -6.936 1.00 88.38 92 SER A O 1
ATOM 676 N N . SER A 1 93 ? 3.096 1.308 -9.049 1.00 91.25 93 SER A N 1
ATOM 677 C CA . SER A 1 93 ? 1.787 1.911 -8.721 1.00 91.25 93 SER A CA 1
ATOM 678 C C . SER A 1 93 ? 0.883 0.938 -7.961 1.00 91.25 93 SER A C 1
ATOM 680 O O . SER A 1 93 ? 0.487 1.197 -6.824 1.00 91.25 93 SER A O 1
ATOM 682 N N . ALA A 1 94 ? 0.638 -0.234 -8.552 1.00 90.75 94 ALA A N 1
ATOM 683 C CA . ALA A 1 94 ? -0.163 -1.286 -7.943 1.00 90.75 94 ALA A CA 1
ATOM 684 C C . ALA A 1 94 ? 0.400 -1.735 -6.585 1.00 90.75 94 ALA A C 1
ATOM 686 O O . ALA A 1 94 ? -0.362 -1.907 -5.635 1.00 90.75 94 ALA A O 1
ATOM 687 N N . SER A 1 95 ? 1.726 -1.858 -6.461 1.00 91.62 95 SER A N 1
ATOM 688 C CA . SER A 1 95 ? 2.405 -2.164 -5.198 1.00 91.62 95 SER A CA 1
ATOM 689 C C . SER A 1 95 ? 2.147 -1.085 -4.136 1.00 91.62 95 SER A C 1
ATOM 691 O O . SER A 1 95 ? 1.811 -1.415 -2.999 1.00 91.62 95 SER A O 1
ATOM 693 N N . ALA A 1 96 ? 2.190 0.203 -4.498 1.00 94.25 96 ALA A N 1
ATOM 694 C CA . ALA A 1 96 ? 1.882 1.301 -3.579 1.00 94.25 96 ALA A CA 1
ATOM 695 C C . ALA A 1 96 ? 0.412 1.299 -3.116 1.00 94.25 96 ALA A C 1
ATOM 697 O O . ALA A 1 96 ? 0.152 1.409 -1.914 1.00 94.25 96 ALA A O 1
ATOM 698 N N . ILE A 1 97 ? -0.545 1.134 -4.040 1.00 95.62 97 ILE A N 1
ATOM 699 C CA . ILE A 1 97 ? -1.984 1.059 -3.722 1.00 95.62 97 ILE A CA 1
ATOM 700 C C . ILE A 1 97 ? -2.249 -0.104 -2.769 1.00 95.62 97 ILE A C 1
ATOM 702 O O . ILE A 1 97 ? -2.836 0.069 -1.698 1.00 95.62 97 ILE A O 1
ATOM 706 N N . VAL A 1 98 ? -1.792 -1.296 -3.150 1.00 94.56 98 VAL A N 1
ATOM 707 C CA . VAL A 1 98 ? -2.028 -2.521 -2.388 1.00 94.56 98 VAL A CA 1
ATOM 708 C C . VAL A 1 98 ? -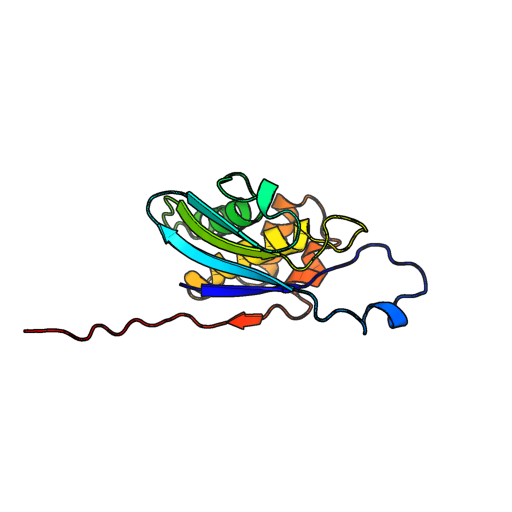1.313 -2.468 -1.036 1.00 94.56 98 VAL A C 1
ATOM 710 O O . VAL A 1 98 ? -1.900 -2.859 -0.026 1.00 94.56 98 VAL A O 1
ATOM 713 N N . GLY A 1 99 ? -0.099 -1.916 -0.980 1.00 94.62 99 GLY A N 1
ATOM 714 C CA . GLY A 1 99 ? 0.620 -1.670 0.269 1.00 94.62 99 GLY A CA 1
ATOM 715 C C . GLY A 1 99 ? -0.172 -0.782 1.230 1.00 94.62 99 GLY A C 1
ATOM 716 O O . GLY A 1 99 ? -0.307 -1.122 2.405 1.00 94.62 99 GLY A O 1
ATOM 717 N N . GLY A 1 100 ? -0.777 0.302 0.735 1.00 96.50 100 GLY A N 1
ATOM 718 C CA . GLY A 1 100 ? -1.624 1.185 1.541 1.00 96.50 100 GLY A CA 1
ATOM 719 C C . GLY A 1 100 ? -2.892 0.500 2.056 1.00 96.50 100 GLY A C 1
ATOM 720 O O . GLY A 1 100 ? -3.179 0.530 3.258 1.00 96.50 100 GLY A O 1
ATOM 721 N N . LEU A 1 101 ? -3.615 -0.181 1.161 1.00 96.50 101 LEU A N 1
ATOM 722 C CA . LEU A 1 101 ? -4.824 -0.939 1.499 1.00 96.50 101 LEU A CA 1
ATOM 723 C C . LEU A 1 101 ? -4.539 -1.993 2.579 1.00 96.50 101 LEU A C 1
ATOM 725 O O . LEU A 1 101 ? -5.259 -2.091 3.576 1.00 96.50 101 LEU A O 1
ATOM 729 N N . VAL A 1 102 ? -3.472 -2.779 2.418 1.00 95.06 102 VAL A N 1
ATOM 730 C CA . VAL A 1 102 ? -3.171 -3.853 3.369 1.00 95.06 102 VAL A CA 1
ATOM 731 C C . VAL A 1 102 ? -2.590 -3.314 4.669 1.00 95.06 102 VAL A C 1
ATOM 733 O O . VAL A 1 102 ? -2.936 -3.840 5.729 1.00 95.06 102 VAL A O 1
ATOM 736 N N . ALA A 1 103 ? -1.778 -2.255 4.639 1.00 95.56 103 ALA A N 1
ATOM 737 C CA . ALA A 1 103 ? -1.319 -1.601 5.862 1.00 95.56 103 ALA A CA 1
ATOM 738 C C . ALA A 1 103 ? -2.515 -1.146 6.712 1.00 95.56 103 ALA A C 1
ATOM 740 O O . ALA A 1 103 ? -2.622 -1.513 7.885 1.00 95.56 103 ALA A O 1
ATOM 741 N N . ALA A 1 104 ? -3.472 -0.433 6.117 1.00 96.12 104 ALA A N 1
ATOM 742 C CA . ALA A 1 104 ? -4.664 0.011 6.830 1.00 96.12 104 ALA A CA 1
ATOM 743 C C . ALA A 1 104 ? -5.536 -1.158 7.315 1.00 96.12 104 ALA A C 1
ATOM 745 O O . ALA A 1 104 ? -5.931 -1.185 8.484 1.00 96.12 104 ALA A O 1
ATOM 746 N N . ASN A 1 105 ? -5.785 -2.162 6.466 1.00 95.88 105 ASN A N 1
ATOM 747 C CA . ASN A 1 105 ? -6.587 -3.327 6.850 1.00 95.88 105 ASN A CA 1
ATOM 748 C C . ASN A 1 105 ? -5.931 -4.088 8.013 1.00 95.88 105 ASN A C 1
ATOM 750 O O . ASN A 1 105 ? -6.590 -4.383 9.007 1.00 95.88 105 ASN A O 1
ATOM 754 N N . THR A 1 106 ? -4.616 -4.313 7.948 1.00 94.19 106 THR A N 1
ATOM 755 C CA . THR A 1 106 ? -3.837 -4.974 9.009 1.00 94.19 106 THR A CA 1
ATOM 756 C C . THR A 1 106 ? -3.876 -4.171 10.305 1.00 94.19 106 THR A C 1
ATOM 758 O O . THR A 1 106 ? -4.094 -4.734 11.382 1.00 94.19 106 THR A O 1
ATOM 761 N N . TYR A 1 107 ? -3.728 -2.846 10.223 1.00 95.00 107 TYR A N 1
ATOM 762 C CA . TYR A 1 107 ? -3.821 -1.968 11.389 1.00 95.00 107 TYR A CA 1
ATOM 763 C C . TYR A 1 107 ? -5.178 -2.102 12.096 1.00 95.00 107 TYR A C 1
ATOM 765 O O . TYR A 1 107 ? -5.229 -2.202 13.328 1.00 95.00 107 TYR A O 1
ATOM 773 N N . LEU A 1 108 ? -6.261 -2.201 11.322 1.00 94.44 108 LEU A N 1
ATOM 774 C CA . LEU A 1 108 ? -7.631 -2.377 11.810 1.00 94.44 108 LEU A CA 1
ATOM 775 C C . LEU A 1 108 ? -7.987 -3.825 12.204 1.00 94.44 108 LEU A C 1
ATOM 777 O O . LEU A 1 108 ? -9.140 -4.091 12.535 1.00 94.44 108 LEU A O 1
ATOM 781 N N . ASN A 1 109 ? -7.011 -4.740 12.249 1.00 93.38 109 ASN A N 1
ATOM 782 C CA . ASN A 1 109 ? -7.185 -6.175 12.530 1.00 93.38 109 ASN A CA 1
ATOM 783 C C . ASN A 1 109 ? -7.951 -6.944 11.438 1.00 93.38 109 ASN A C 1
ATOM 785 O O . ASN A 1 109 ? -8.749 -7.828 11.735 1.00 93.38 109 ASN A O 1
ATOM 789 N N . ASN A 1 110 ? -7.669 -6.627 10.177 1.00 94.06 110 ASN A N 1
ATOM 790 C CA . ASN A 1 110 ? -8.161 -7.303 8.976 1.00 94.06 110 ASN A CA 1
ATOM 791 C C . ASN A 1 110 ? -9.697 -7.418 8.858 1.00 94.06 110 ASN A C 1
ATOM 793 O O . ASN A 1 110 ? -10.204 -8.520 8.649 1.00 94.06 110 ASN A O 1
ATOM 797 N N . PRO A 1 111 ? -10.461 -6.312 8.964 1.00 96.69 111 PRO A N 1
ATOM 798 C CA . PRO A 1 111 ? -11.915 -6.347 8.804 1.00 96.69 111 PRO A CA 1
ATOM 799 C C . PRO A 1 111 ? -12.379 -6.650 7.369 1.00 96.69 111 PRO A C 1
ATOM 801 O O . PRO A 1 111 ? -13.520 -7.069 7.186 1.00 96.69 111 PRO A O 1
ATOM 804 N N . LEU A 1 112 ? -11.538 -6.421 6.353 1.00 96.25 112 LEU A N 1
ATOM 805 C CA . LEU A 1 112 ? -11.875 -6.627 4.940 1.00 96.25 112 LEU A CA 1
ATOM 806 C C . LEU A 1 112 ? -11.205 -7.887 4.377 1.00 96.25 112 LEU A C 1
ATOM 808 O O . LEU A 1 112 ? -10.045 -8.181 4.683 1.00 96.25 112 LEU A O 1
ATOM 812 N N . THR A 1 113 ? -11.926 -8.602 3.510 1.00 95.44 113 THR A N 1
ATOM 813 C CA . THR A 1 113 ? -11.405 -9.763 2.773 1.00 95.44 113 THR A CA 1
ATOM 814 C C . THR A 1 113 ? -10.516 -9.329 1.606 1.00 95.44 113 THR A C 1
ATOM 816 O O . THR A 1 113 ? -10.596 -8.193 1.138 1.00 95.44 113 THR A O 1
ATOM 819 N N . LYS A 1 114 ? -9.696 -10.250 1.082 1.00 92.38 114 LYS A N 1
ATOM 820 C CA . LYS A 1 114 ? -8.855 -9.983 -0.097 1.00 92.38 114 LYS A CA 1
ATOM 821 C C . LYS A 1 114 ? -9.665 -9.553 -1.324 1.00 92.38 114 LYS A C 1
ATOM 823 O O . LYS A 1 114 ? -9.221 -8.661 -2.031 1.00 92.38 114 LYS A O 1
ATOM 828 N N . ASP A 1 115 ? -10.855 -10.114 -1.537 1.00 95.00 115 ASP A N 1
ATOM 829 C CA . ASP A 1 115 ? -11.725 -9.742 -2.667 1.00 95.00 115 ASP A CA 1
ATOM 830 C C . ASP A 1 115 ? -12.252 -8.307 -2.546 1.00 95.00 115 ASP A C 1
ATOM 832 O O . ASP A 1 115 ? -12.338 -7.572 -3.534 1.00 95.00 115 ASP A O 1
ATOM 836 N N . VAL A 1 116 ? -12.559 -7.872 -1.318 1.00 96.81 116 VAL A N 1
ATOM 837 C CA . VAL A 1 116 ? -12.925 -6.476 -1.059 1.00 96.81 116 VAL A CA 1
ATOM 838 C C . VAL A 1 116 ? -11.720 -5.574 -1.304 1.00 96.81 116 VAL A C 1
ATOM 840 O O . VAL A 1 116 ? -11.847 -4.589 -2.023 1.00 96.81 116 VAL A O 1
ATOM 843 N N . LEU A 1 117 ? -10.539 -5.927 -0.786 1.00 96.50 117 LEU A N 1
ATOM 844 C CA . LEU A 1 117 ? -9.315 -5.161 -1.047 1.00 96.50 117 LEU A CA 1
ATOM 845 C C . LEU A 1 117 ? -8.998 -5.076 -2.546 1.00 96.50 117 LEU A C 1
ATOM 847 O O . LEU A 1 117 ? -8.596 -4.014 -3.011 1.00 96.50 117 LEU A O 1
ATOM 851 N N . LEU A 1 118 ? -9.230 -6.146 -3.309 1.00 94.88 118 LEU A N 1
ATOM 852 C CA . LEU A 1 118 ? -9.074 -6.145 -4.762 1.00 94.88 118 LEU A CA 1
ATOM 853 C C . LEU A 1 118 ? -10.016 -5.155 -5.425 1.00 94.88 118 LEU A C 1
ATOM 855 O O . LEU A 1 118 ? -9.582 -4.363 -6.255 1.00 94.88 118 LEU A O 1
ATOM 859 N N . SER A 1 119 ? -11.284 -5.176 -5.030 1.00 96.88 119 SER A N 1
ATOM 860 C CA . SER A 1 119 ? -12.288 -4.262 -5.571 1.00 96.88 119 SER A CA 1
ATOM 861 C C . SER A 1 119 ? -11.891 -2.801 -5.330 1.00 96.88 119 SER A C 1
ATOM 863 O O . SER A 1 119 ? -11.966 -1.986 -6.245 1.00 96.88 119 SER A O 1
ATOM 865 N N . LEU A 1 120 ? -11.383 -2.487 -4.132 1.00 97.81 120 LEU A N 1
ATOM 866 C CA . LEU A 1 120 ? -10.873 -1.151 -3.801 1.00 97.81 120 LEU A CA 1
ATOM 867 C C . LEU A 1 120 ? -9.610 -0.796 -4.597 1.00 97.81 120 LEU A C 1
ATOM 869 O O . LEU A 1 120 ? -9.479 0.334 -5.057 1.00 97.81 120 LEU A O 1
ATOM 873 N N . ALA A 1 121 ? -8.688 -1.743 -4.780 1.00 95.12 121 ALA A N 1
ATOM 874 C CA . ALA A 1 121 ? -7.468 -1.518 -5.553 1.00 95.12 121 ALA A CA 1
ATOM 875 C C . ALA A 1 121 ? -7.774 -1.229 -7.027 1.00 95.12 121 ALA A C 1
ATOM 877 O O . ALA A 1 121 ? -7.186 -0.321 -7.606 1.00 95.12 121 ALA A O 1
ATOM 878 N N . VAL A 1 122 ? -8.724 -1.963 -7.615 1.00 95.19 122 VAL A N 1
ATOM 879 C CA . VAL A 1 122 ? -9.197 -1.739 -8.989 1.00 95.19 122 VAL A CA 1
ATOM 880 C C . VAL A 1 122 ? -9.900 -0.391 -9.119 1.00 95.19 122 VAL A C 1
ATOM 882 O O . VAL A 1 122 ? -9.723 0.275 -10.132 1.00 95.19 122 VAL A O 1
ATOM 885 N N . GLU A 1 123 ? -10.657 0.042 -8.108 1.00 96.50 123 GLU A N 1
ATOM 886 C CA . GLU A 1 123 ? -11.291 1.367 -8.109 1.00 96.50 123 GLU A CA 1
ATOM 887 C C . GLU A 1 123 ? -10.255 2.505 -8.150 1.00 96.50 123 GLU A C 1
ATOM 889 O O . GLU A 1 123 ? -10.486 3.513 -8.812 1.00 96.50 123 GLU A O 1
ATOM 894 N N . ILE A 1 124 ? -9.113 2.336 -7.472 1.00 95.56 124 ILE A N 1
ATOM 895 C CA . ILE A 1 124 ? -8.032 3.334 -7.431 1.00 95.56 124 ILE A CA 1
ATOM 896 C C . ILE A 1 124 ? -7.163 3.276 -8.701 1.00 95.56 124 ILE A C 1
ATOM 898 O O . ILE A 1 124 ? -6.875 4.315 -9.288 1.00 95.56 124 ILE A O 1
ATOM 902 N N . GLU A 1 125 ? -6.738 2.083 -9.131 1.00 91.38 125 GLU A N 1
ATOM 903 C CA . GLU A 1 125 ? -5.829 1.896 -10.280 1.00 91.38 125 GLU A CA 1
ATOM 904 C C . GLU A 1 125 ? -6.559 2.038 -11.632 1.00 91.38 125 GLU A C 1
ATOM 906 O O . GLU A 1 125 ? -5.972 2.461 -12.625 1.00 91.38 125 GLU A O 1
ATOM 911 N N . GLY A 1 126 ? -7.842 1.670 -11.696 1.00 90.88 126 GLY A N 1
ATOM 912 C CA . GLY A 1 126 ? -8.656 1.654 -12.917 1.00 90.88 126 GLY A CA 1
ATOM 913 C C . GLY A 1 126 ? -8.573 0.359 -13.738 1.00 90.88 126 GLY A C 1
ATOM 914 O O . GLY A 1 126 ? -9.390 0.162 -14.638 1.00 90.88 126 GLY A O 1
ATOM 915 N N . HIS A 1 127 ? -7.640 -0.551 -13.432 1.00 84.62 127 HIS A N 1
ATOM 916 C CA . HIS A 1 127 ? -7.527 -1.864 -14.080 1.00 84.62 127 HIS A CA 1
ATOM 917 C C . HIS A 1 127 ? -7.001 -2.957 -13.127 1.00 84.62 127 HIS A C 1
ATOM 919 O O . HIS A 1 127 ? -6.240 -2.659 -12.203 1.00 84.62 127 HIS A O 1
ATOM 925 N N . PRO A 1 128 ? -7.342 -4.241 -13.347 1.00 86.00 128 PRO A N 1
ATOM 926 C CA . PRO A 1 128 ? -6.971 -5.333 -12.443 1.00 86.00 128 PRO A CA 1
ATOM 927 C C . PRO A 1 128 ? -5.563 -5.910 -12.657 1.00 86.00 128 PRO A C 1
ATOM 929 O O . PRO A 1 128 ? -5.075 -6.619 -11.774 1.00 86.00 128 PRO A O 1
ATOM 932 N N . ASP A 1 129 ? -4.916 -5.627 -13.788 1.00 83.06 129 ASP A N 1
ATOM 933 C CA . ASP A 1 129 ? -3.780 -6.398 -14.315 1.00 83.06 129 ASP A CA 1
ATOM 934 C C . ASP A 1 129 ? -2.601 -6.544 -13.338 1.00 83.06 129 ASP A C 1
ATOM 936 O O . ASP A 1 129 ? -2.085 -7.643 -13.155 1.00 83.06 129 ASP A O 1
ATOM 940 N N . ASN A 1 130 ? -2.206 -5.452 -12.675 1.00 84.19 130 ASN A N 1
ATOM 941 C CA . ASN A 1 130 ? -1.101 -5.438 -11.708 1.00 84.19 130 ASN A CA 1
ATOM 942 C C . ASN A 1 130 ? -1.583 -5.565 -10.249 1.00 84.19 130 ASN A C 1
ATOM 944 O O . ASN A 1 130 ? -0.907 -6.160 -9.412 1.00 84.19 130 ASN A O 1
ATOM 948 N N . VAL A 1 131 ? -2.774 -5.058 -9.914 1.00 86.62 131 VAL A N 1
ATOM 949 C CA . VAL A 1 131 ? -3.286 -5.095 -8.527 1.00 86.62 131 VAL A CA 1
ATOM 950 C C . VAL A 1 131 ? -3.739 -6.493 -8.097 1.00 86.62 131 VAL A C 1
ATOM 952 O O . VAL A 1 131 ? -3.593 -6.855 -6.930 1.00 86.62 131 VAL A O 1
ATOM 955 N N . THR A 1 132 ? -4.228 -7.313 -9.032 1.00 86.50 132 THR A N 1
ATOM 956 C CA . THR A 1 132 ? -4.631 -8.702 -8.757 1.00 86.50 132 THR A CA 1
ATOM 957 C C . THR A 1 132 ? -3.444 -9.559 -8.311 1.00 86.50 132 THR A C 1
ATOM 959 O O . THR A 1 132 ? -3.490 -10.093 -7.197 1.00 86.50 132 THR A O 1
ATOM 962 N N . PRO A 1 133 ? -2.350 -9.678 -9.094 1.00 82.56 133 PRO A N 1
ATOM 963 C CA . PRO A 1 133 ? -1.178 -10.418 -8.641 1.00 82.56 133 PRO A CA 1
ATOM 964 C C . PRO A 1 133 ? -0.549 -9.803 -7.383 1.00 82.56 133 PRO A C 1
ATOM 966 O O . PRO A 1 133 ? -0.046 -10.554 -6.556 1.00 82.56 133 PRO A O 1
ATOM 969 N N . ALA A 1 134 ? -0.649 -8.488 -7.157 1.00 86.44 134 ALA A N 1
ATOM 970 C CA . ALA A 1 134 ? -0.114 -7.865 -5.943 1.00 86.44 134 ALA A CA 1
ATOM 971 C C . ALA A 1 134 ? -0.872 -8.291 -4.670 1.00 86.44 134 ALA A C 1
ATOM 973 O O . ALA A 1 134 ? -0.259 -8.497 -3.623 1.00 86.44 134 ALA A O 1
ATOM 974 N N . ILE A 1 135 ? -2.197 -8.465 -4.747 1.00 86.81 135 ILE A N 1
ATOM 975 C CA . ILE A 1 135 ? -3.027 -8.899 -3.608 1.00 86.81 135 ILE A CA 1
ATOM 976 C C . ILE A 1 135 ? -2.919 -10.405 -3.343 1.00 86.81 135 ILE A C 1
ATOM 978 O O . ILE A 1 135 ? -2.891 -10.837 -2.181 1.00 86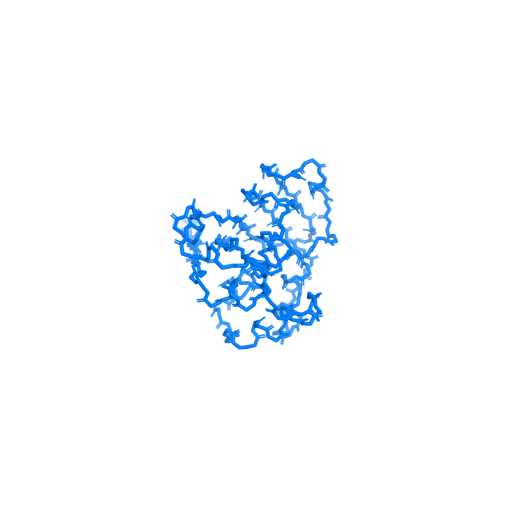.81 135 ILE A O 1
ATOM 982 N N . PHE A 1 136 ? -2.881 -11.223 -4.397 1.00 81.38 136 PHE A N 1
ATOM 983 C CA . PHE A 1 136 ? -2.913 -12.683 -4.258 1.00 81.38 136 PHE A CA 1
ATOM 984 C C . PHE A 1 136 ? -1.525 -13.339 -4.253 1.00 81.38 136 PHE A C 1
ATOM 986 O O . PHE A 1 136 ? -1.366 -14.380 -3.618 1.00 81.38 136 PHE A O 1
ATOM 993 N N . GLY A 1 137 ? -0.518 -12.725 -4.877 1.00 68.25 137 GLY A N 1
ATOM 994 C CA . GLY A 1 137 ? 0.820 -13.277 -5.130 1.00 68.25 137 GLY A CA 1
ATOM 995 C C . GLY A 1 137 ? 1.801 -13.278 -3.954 1.00 68.25 137 GLY A C 1
ATOM 996 O O . GLY A 1 137 ? 3.003 -13.274 -4.181 1.00 68.25 137 GLY A O 1
ATOM 997 N N . GLY A 1 138 ? 1.319 -13.310 -2.707 1.00 61.50 138 GLY A N 1
ATOM 998 C CA . GLY A 1 138 ? 2.189 -13.517 -1.538 1.00 61.50 138 GLY A CA 1
ATOM 999 C C . GLY A 1 138 ? 2.468 -12.273 -0.699 1.00 61.50 138 GLY A C 1
ATOM 1000 O O . GLY A 1 138 ? 3.568 -12.105 -0.192 1.00 61.50 138 GLY A O 1
ATOM 1001 N N . LEU A 1 139 ? 1.474 -11.407 -0.521 1.00 61.34 139 LEU A N 1
ATOM 1002 C CA . LEU A 1 139 ? 1.588 -10.253 0.363 1.00 61.34 139 LEU A CA 1
ATOM 1003 C C . LEU A 1 139 ? 1.728 -10.680 1.840 1.00 61.34 139 LEU A C 1
ATOM 1005 O O . LEU A 1 139 ? 0.873 -11.399 2.366 1.00 61.34 139 LEU A O 1
ATOM 1009 N N . ILE A 1 140 ? 2.803 -10.235 2.500 1.00 58.59 140 ILE A N 1
ATOM 1010 C CA . ILE A 1 140 ? 3.165 -10.616 3.877 1.00 58.59 140 ILE A CA 1
ATOM 1011 C C . ILE A 1 140 ? 2.958 -9.406 4.798 1.00 58.59 140 ILE A C 1
ATOM 1013 O O . ILE A 1 140 ? 3.592 -8.362 4.635 1.00 58.59 140 ILE A O 1
ATOM 1017 N N . GLY A 1 141 ? 2.056 -9.539 5.773 1.00 56.12 141 GLY A N 1
ATOM 1018 C CA . GLY A 1 141 ? 1.885 -8.561 6.850 1.00 56.12 141 GLY A CA 1
ATOM 1019 C C . GLY A 1 141 ? 2.835 -8.865 8.008 1.00 56.12 141 GLY A C 1
ATOM 1020 O O . GLY A 1 141 ? 2.861 -9.998 8.490 1.00 56.12 141 GLY A O 1
ATOM 1021 N N . VAL A 1 142 ? 3.607 -7.876 8.466 1.00 60.50 142 VAL A N 1
ATOM 1022 C CA . VAL A 1 142 ? 4.611 -8.037 9.526 1.00 60.50 142 VAL A CA 1
ATOM 1023 C C . VAL A 1 142 ? 4.352 -7.070 10.691 1.00 60.50 142 VAL A C 1
ATOM 1025 O O . VAL A 1 142 ? 4.093 -5.882 10.522 1.00 60.50 142 VAL A O 1
ATOM 1028 N N . VAL A 1 143 ? 4.414 -7.659 11.887 1.00 60.84 143 VAL A N 1
ATOM 1029 C CA . VAL A 1 143 ? 4.419 -7.114 13.257 1.00 60.84 143 VAL A CA 1
ATOM 1030 C C . VAL A 1 143 ? 3.614 -5.833 13.515 1.00 60.84 143 VAL A C 1
ATOM 1032 O O . VAL A 1 143 ? 3.981 -4.714 13.163 1.00 60.84 143 VAL A O 1
ATOM 1035 N N . LYS A 1 144 ? 2.551 -6.018 14.301 1.00 54.25 144 LYS A N 1
ATOM 1036 C CA . LYS A 1 144 ? 1.923 -4.969 15.098 1.00 54.25 144 LYS A CA 1
ATOM 1037 C C . LYS A 1 144 ? 2.668 -4.913 16.432 1.00 54.25 144 LYS A C 1
ATOM 1039 O O . LYS A 1 144 ? 2.570 -5.861 17.207 1.00 54.25 144 LYS A O 1
ATOM 1044 N N . ASP A 1 145 ? 3.430 -3.853 16.681 1.00 53.69 145 ASP A N 1
ATOM 1045 C CA . ASP A 1 145 ? 4.062 -3.678 17.990 1.00 53.69 145 ASP A CA 1
ATOM 1046 C C . ASP A 1 145 ? 2.965 -3.404 19.031 1.00 53.69 145 ASP A C 1
ATOM 1048 O O . ASP A 1 145 ? 2.205 -2.435 18.910 1.00 53.69 145 ASP A O 1
ATOM 1052 N N . GLN A 1 146 ? 2.827 -4.308 20.002 1.00 46.47 146 GLN A N 1
ATOM 1053 C CA . GLN A 1 146 ? 2.073 -4.044 21.218 1.00 46.47 146 GLN A CA 1
ATOM 1054 C C . GLN A 1 146 ? 3.050 -3.378 22.177 1.00 46.47 146 GLN A C 1
ATOM 1056 O O . GLN A 1 146 ? 3.738 -4.059 22.934 1.00 46.47 146 GLN A O 1
ATOM 1061 N N . THR A 1 147 ? 3.108 -2.048 22.174 1.00 41.91 147 THR A N 1
ATOM 1062 C CA . THR A 1 147 ? 3.667 -1.351 23.328 1.00 41.91 147 THR A CA 1
ATOM 1063 C C . THR A 1 147 ? 2.770 -1.652 24.524 1.00 41.91 147 THR A C 1
ATOM 1065 O O . THR A 1 147 ? 1.689 -1.088 24.691 1.00 41.91 147 THR A O 1
ATOM 1068 N N . SER A 1 148 ? 3.211 -2.621 25.325 1.00 37.34 148 SER A N 1
ATOM 1069 C CA . SER A 1 148 ? 2.653 -2.969 26.621 1.00 37.34 148 SER A CA 1
ATOM 1070 C C . SER A 1 148 ? 2.466 -1.706 27.452 1.00 37.34 148 SER A C 1
ATOM 1072 O O . SER A 1 148 ? 3.420 -0.980 27.729 1.00 37.34 148 SER A O 1
ATOM 1074 N N . THR A 1 149 ? 1.237 -1.465 27.898 1.00 46.69 149 THR A N 1
ATOM 1075 C CA . THR A 1 149 ? 0.987 -0.661 29.091 1.00 46.69 149 THR A CA 1
ATOM 1076 C C . THR A 1 149 ? 1.727 -1.314 30.256 1.00 46.69 149 THR A C 1
ATOM 1078 O O . THR A 1 149 ? 1.240 -2.297 30.808 1.00 46.69 149 THR A O 1
ATOM 1081 N N . ASN A 1 150 ? 2.888 -0.784 30.634 1.00 39.06 150 ASN A N 1
ATOM 1082 C CA . ASN A 1 150 ? 3.443 -1.008 31.962 1.00 39.06 150 ASN A CA 1
ATOM 1083 C C . ASN A 1 150 ? 3.334 0.299 32.735 1.00 39.06 150 ASN A C 1
ATOM 1085 O O . ASN A 1 150 ? 3.929 1.314 32.377 1.00 39.06 150 ASN A O 1
ATOM 1089 N N . GLY A 1 151 ? 2.483 0.247 33.755 1.00 37.97 151 GLY A N 1
ATOM 1090 C CA . GLY A 1 151 ? 2.195 1.354 34.639 1.00 37.97 151 GLY A CA 1
ATOM 1091 C C . GLY A 1 151 ? 3.394 1.765 35.476 1.00 37.97 151 GLY A C 1
ATOM 1092 O O . GLY A 1 151 ? 4.288 0.971 35.762 1.00 37.97 151 GLY A O 1
ATOM 1093 N N . TYR A 1 152 ? 3.318 3.003 35.940 1.00 37.41 152 TYR A N 1
ATOM 1094 C CA . TYR A 1 152 ? 3.831 3.365 37.243 1.00 37.41 152 TYR A CA 1
ATOM 1095 C C . TYR A 1 152 ? 2.697 4.026 38.016 1.00 37.41 152 TYR A C 1
ATOM 1097 O O . TYR A 1 152 ? 2.091 4.997 37.559 1.00 37.41 152 TYR A O 1
ATOM 1105 N N . SER A 1 153 ? 2.381 3.363 39.125 1.00 41.53 153 SER A N 1
ATOM 1106 C CA . SER A 1 153 ? 1.667 3.859 40.293 1.00 41.53 153 SER A CA 1
ATOM 1107 C C . SER A 1 153 ? 2.283 5.143 40.837 1.00 41.53 153 SER A C 1
ATOM 1109 O O . SER A 1 153 ? 3.515 5.312 40.678 1.00 41.53 153 SER A O 1
#

Sequence (153 aa):
MVKVMAPATSANLGPGFDFLGLALELFNIVTFTPADDWTVTAEGYGAEKLAGRKDLLVCQGIEKVFSVTGRPLNGGVVHLENLIPEVGGLGSSASAIVGGLVAANTYLNNPLTKDVLLSLAVEIEGHPDNVTPAIFGGLIGVVKDQTSTNGYS

Radius of gyration: 15.79 Å; chains: 1; bounding box: 31×34×64 Å

Foldseek 3Di:
DWKWWFFWFADDDPPCVVVVVVPDPDTKMKDKDADQAAAEAEDDECRVVTGPDCPALLNVLQVLQCVVVVHDGNYIYIYIYHRDYPPDRRLSNLRSNLNSNVNNCVVVVNPDDLVVSQVVSCVSVVDNRGNVCRSVVDMDIDDDDDPDPDDDD

Secondary structure (DSSP, 8-state):
-EEEEEE---S---TTHHHHTTS---EEEEEEEEESS-EEEEEETTHHHHTT-SSSHHHHHHHHHHHHTT----EEEEEEEE-S-SSSS--HHHHHHHHHHHHHHHHTTS-S-HHHHHHHHHHHHS-STTHHHHHHS--EEE-----------

pLDDT: mean 82.82, std 18.77, range [31.91, 98.12]